Protein AF-A0A392RI70-F1 (afdb_monomer)

pLDDT: mean 76.25, std 22.7, range [33.06, 96.44]

Solvent-accessible surface area (backbone atoms only — not comparable to full-atom values): 5566 Å² total; per-residue (Å²): 136,84,82,82,80,80,79,79,84,78,79,76,85,79,78,88,81,78,98,66,95,68,78,74,48,71,45,81,49,67,87,82,86,56,76,47,84,41,74,48,52,77,72,56,45,51,34,39,76,69,65,76,46,61,91,89,65,88,80,89,86,78,92,81,82,89,77,94,74,91,69,94,80,133

Foldseek 3Di:
DDDPPDPDDDDDPDPDDDDDCPPFDWDWDDPPPDIDIDTDDPVV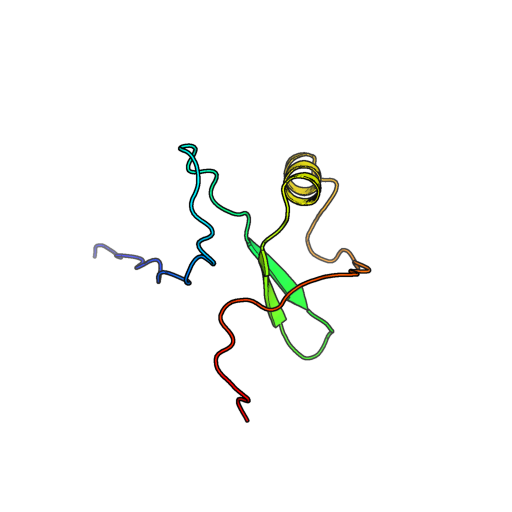VVCVVVVVDDPPDDDDDDPDDDPPDPDDDD

Mean predicted aligned error: 11.83 Å

Radius of gyration: 15.09 Å; Cα contacts (8 Å, |Δi|>4): 34; chains: 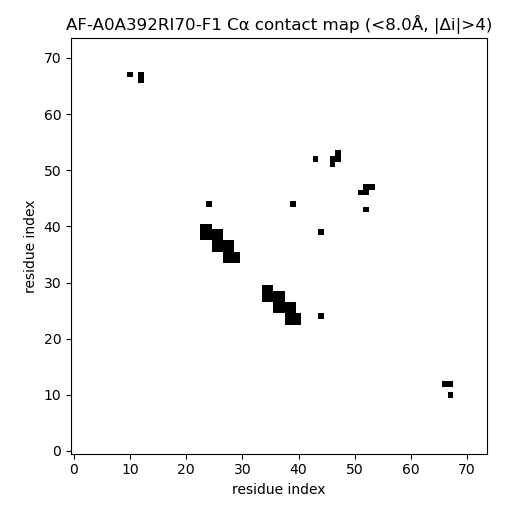1; bounding box: 31×39×35 Å

Secondary structure (DSSP, 8-state):
-----------------SS---PPPEEEEE-SS-EEEEEPPHHHHHHHHTT-S-TT------S----S--S---

Organism: NCBI:txid97028

Structure (mmCIF, N/CA/C/O backbone):
data_AF-A0A392RI70-F1
#
_entry.id   AF-A0A392RI70-F1
#
loop_
_atom_site.group_PDB
_atom_site.id
_atom_site.type_symbol
_atom_site.label_atom_id
_atom_site.label_alt_id
_atom_site.label_comp_id
_atom_site.label_asym_id
_atom_site.label_entity_id
_atom_site.label_seq_id
_atom_site.pdbx_PDB_ins_code
_atom_site.Cartn_x
_atom_site.Cartn_y
_atom_site.Cartn_z
_atom_site.occupancy
_atom_site.B_iso_or_equiv
_atom_site.auth_seq_id
_atom_site.auth_comp_id
_atom_site.auth_asym_id
_atom_site.auth_atom_id
_atom_site.pdbx_PDB_model_num
ATOM 1 N N . VAL A 1 1 ? 14.773 -24.676 22.435 1.00 40.44 1 VAL A N 1
ATOM 2 C CA . VAL A 1 1 ? 14.770 -24.172 21.045 1.00 40.44 1 VAL A CA 1
ATOM 3 C C . VAL A 1 1 ? 13.861 -22.952 21.002 1.00 40.44 1 VAL A C 1
ATOM 5 O O . VAL A 1 1 ? 12.652 -23.083 20.896 1.00 40.44 1 VAL A O 1
ATOM 8 N N . HIS A 1 2 ? 14.424 -21.778 21.292 1.00 35.56 2 HIS A N 1
ATOM 9 C CA . HIS A 1 2 ? 13.691 -20.512 21.235 1.00 35.56 2 HIS A CA 1
ATOM 10 C C . HIS A 1 2 ? 13.707 -20.091 19.764 1.00 35.56 2 HIS A C 1
ATOM 12 O O . HIS A 1 2 ? 14.783 -19.974 19.183 1.00 35.56 2 HIS A O 1
ATOM 18 N N . SER A 1 3 ? 12.536 -20.034 19.134 1.00 47.81 3 SER A N 1
ATOM 19 C CA . SER A 1 3 ? 12.416 -19.603 17.742 1.00 47.81 3 SER A CA 1
ATOM 20 C C . SER A 1 3 ? 12.209 -18.098 17.754 1.00 47.81 3 SER A C 1
ATOM 22 O O . SER A 1 3 ? 11.090 -17.631 17.949 1.00 47.81 3 SER A O 1
ATOM 24 N N . ASP A 1 4 ? 13.300 -17.354 17.602 1.00 49.91 4 ASP A N 1
ATOM 25 C CA . ASP A 1 4 ? 13.254 -15.911 17.404 1.00 49.91 4 ASP A CA 1
ATOM 26 C C . ASP A 1 4 ? 12.782 -15.647 15.972 1.00 49.91 4 ASP A C 1
ATOM 28 O O . ASP A 1 4 ? 13.543 -15.730 15.007 1.00 49.91 4 ASP A O 1
ATOM 32 N N . HIS A 1 5 ? 11.484 -15.391 15.820 1.00 43.78 5 HIS A N 1
ATOM 33 C CA . HIS A 1 5 ? 10.919 -14.931 14.560 1.00 43.78 5 HIS A CA 1
ATOM 34 C C . HIS A 1 5 ? 11.260 -13.445 14.396 1.00 43.78 5 HIS A C 1
ATOM 36 O O . HIS A 1 5 ? 10.535 -12.567 14.863 1.00 43.78 5 HIS A O 1
ATOM 42 N N . VAL A 1 6 ? 12.397 -13.170 13.757 1.00 40.97 6 VAL A N 1
ATOM 43 C CA . VAL A 1 6 ? 12.813 -11.821 13.359 1.00 40.97 6 VAL A CA 1
ATOM 44 C C . VAL A 1 6 ? 11.778 -11.261 12.384 1.00 40.97 6 VAL A C 1
ATOM 46 O O . VAL A 1 6 ? 11.632 -11.739 11.262 1.00 40.97 6 VAL A O 1
ATOM 49 N N . LEU A 1 7 ? 11.022 -10.262 12.838 1.00 41.25 7 LEU A N 1
ATOM 50 C CA . LEU A 1 7 ? 10.148 -9.466 11.988 1.00 41.25 7 LEU A CA 1
ATOM 51 C C . LEU A 1 7 ? 11.038 -8.459 11.252 1.00 41.25 7 LEU A C 1
ATOM 53 O O . LEU A 1 7 ? 11.512 -7.489 11.841 1.00 41.25 7 LEU A O 1
ATOM 57 N N . GLU A 1 8 ? 11.336 -8.742 9.988 1.00 39.94 8 GLU A N 1
ATOM 58 C CA . GLU A 1 8 ? 12.181 -7.882 9.166 1.00 39.94 8 GLU A CA 1
ATOM 59 C C . GLU A 1 8 ? 11.449 -6.570 8.844 1.00 39.94 8 GLU A C 1
ATOM 61 O O . GLU A 1 8 ? 10.329 -6.532 8.323 1.00 39.94 8 GLU A O 1
ATOM 66 N N . SER A 1 9 ? 12.094 -5.477 9.235 1.00 49.50 9 SER A N 1
ATOM 67 C CA . SER A 1 9 ? 11.631 -4.098 9.181 1.00 49.50 9 SER A CA 1
ATOM 68 C C . SER A 1 9 ? 11.421 -3.624 7.739 1.00 49.50 9 SER A C 1
ATOM 70 O O . SER A 1 9 ? 12.331 -3.103 7.101 1.00 49.50 9 SER A O 1
ATOM 72 N N . GLY A 1 10 ? 10.200 -3.758 7.222 1.00 35.59 10 GLY A N 1
ATOM 73 C CA . GLY A 1 10 ? 9.798 -3.151 5.951 1.00 35.59 10 GLY A CA 1
ATOM 74 C C . GLY A 1 10 ? 9.536 -1.650 6.106 1.00 35.59 10 GLY A C 1
ATOM 75 O O . GLY A 1 10 ? 8.484 -1.264 6.628 1.00 35.59 10 GLY A O 1
ATOM 76 N N . THR A 1 11 ? 10.502 -0.851 5.648 1.00 42.41 11 THR A N 1
ATOM 77 C CA . THR A 1 11 ? 10.600 0.617 5.628 1.00 42.41 11 THR A CA 1
ATOM 78 C C . THR A 1 11 ? 9.254 1.340 5.525 1.00 42.41 11 THR A C 1
ATOM 80 O O . THR A 1 11 ? 8.523 1.223 4.544 1.00 42.41 11 THR A O 1
ATOM 83 N N . SER A 1 12 ? 8.958 2.112 6.571 1.00 41.47 12 SER A N 1
ATOM 84 C CA . SER A 1 12 ? 7.888 3.105 6.620 1.00 41.47 12 SER A CA 1
ATOM 85 C C . SER A 1 12 ? 8.236 4.265 5.690 1.00 41.47 12 SER A C 1
ATOM 87 O O . SER A 1 12 ? 9.327 4.827 5.781 1.00 41.47 12 SER A O 1
ATOM 89 N N . CYS A 1 13 ? 7.321 4.651 4.805 1.00 44.41 13 CYS A N 1
ATOM 90 C CA . CYS A 1 13 ? 7.365 5.971 4.194 1.00 44.41 13 CYS A CA 1
ATOM 91 C C . CYS A 1 13 ? 7.035 7.005 5.281 1.00 44.41 13 CYS A C 1
ATOM 93 O O . CYS A 1 13 ? 5.878 7.364 5.499 1.00 44.41 13 CYS A O 1
ATOM 95 N N . GLU A 1 14 ? 8.063 7.440 6.009 1.00 38.50 14 GLU A N 1
ATOM 96 C CA . GLU A 1 14 ? 7.958 8.510 6.992 1.00 38.50 14 GLU A CA 1
ATOM 97 C C . GLU A 1 14 ? 7.645 9.834 6.289 1.00 38.50 14 GLU A C 1
ATOM 99 O O . GLU A 1 14 ? 8.482 10.434 5.621 1.00 38.50 14 GLU A O 1
ATOM 104 N N . THR A 1 15 ? 6.429 10.331 6.494 1.00 37.50 15 THR A N 1
ATOM 105 C CA . THR A 1 15 ? 6.198 11.771 6.617 1.00 37.50 15 THR A CA 1
ATOM 106 C C . THR A 1 15 ? 5.906 12.026 8.091 1.00 37.50 15 THR A C 1
ATOM 108 O O . THR A 1 15 ? 4.808 11.761 8.574 1.00 37.50 15 THR A O 1
ATOM 111 N N . GLN A 1 16 ? 6.923 12.460 8.839 1.00 49.66 16 GLN A N 1
ATOM 112 C CA . GLN A 1 16 ? 6.783 12.843 10.243 1.00 49.66 16 GLN A CA 1
ATOM 113 C C . GLN A 1 16 ? 5.970 14.136 10.356 1.00 49.66 16 GLN A C 1
ATOM 115 O O . GLN A 1 16 ? 6.408 15.168 9.862 1.00 49.66 16 GLN A O 1
ATOM 120 N N . THR A 1 17 ? 4.841 14.107 11.072 1.00 37.91 17 THR A N 1
ATOM 121 C CA . THR A 1 17 ? 4.471 15.126 12.075 1.00 37.91 17 THR A CA 1
ATOM 122 C C . THR A 1 17 ? 3.392 14.545 13.004 1.00 37.91 17 THR A C 1
ATOM 124 O O . THR A 1 17 ? 2.247 14.387 12.598 1.00 37.91 17 THR A O 1
ATOM 127 N N . GLY A 1 18 ? 3.749 14.276 14.268 1.00 33.06 18 GLY A N 1
ATOM 128 C CA . GLY A 1 18 ? 2.795 14.207 15.388 1.00 33.06 18 GLY A CA 1
ATOM 129 C C . GLY A 1 18 ? 2.366 12.818 15.885 1.00 33.06 18 GLY A C 1
ATOM 130 O O . GLY A 1 18 ? 1.349 12.290 15.461 1.00 33.06 18 GLY A O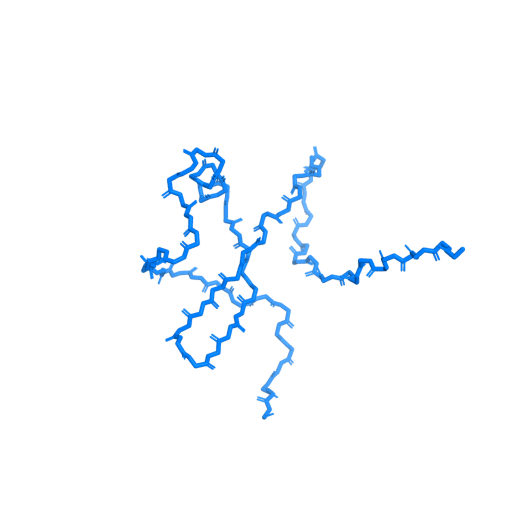 1
ATOM 131 N N . ASN A 1 19 ? 3.111 12.285 16.859 1.00 43.75 19 ASN A N 1
ATOM 132 C CA . ASN A 1 19 ? 2.678 11.452 17.996 1.00 43.75 19 ASN A CA 1
ATOM 133 C C . ASN A 1 19 ? 1.268 10.822 17.952 1.00 43.75 19 ASN A C 1
ATOM 135 O O . ASN A 1 19 ? 0.400 11.224 18.720 1.00 43.75 19 ASN A O 1
ATOM 139 N N . GLN A 1 20 ? 1.079 9.787 17.135 1.00 40.41 20 GLN A N 1
ATOM 140 C CA . GLN A 1 20 ? 0.373 8.553 17.499 1.00 40.41 20 GLN A CA 1
ATOM 141 C C . GLN A 1 20 ? 0.919 7.456 16.584 1.00 40.41 20 GLN A C 1
ATOM 143 O O . GLN A 1 20 ? 0.731 7.527 15.370 1.00 40.41 20 GLN A O 1
ATOM 148 N N . ASN A 1 21 ? 1.617 6.465 17.143 1.00 49.50 21 ASN A N 1
ATOM 149 C CA . ASN A 1 21 ? 2.097 5.291 16.410 1.00 49.50 21 ASN A CA 1
ATOM 150 C C . ASN A 1 21 ? 0.892 4.434 15.988 1.00 49.50 21 ASN A C 1
ATOM 152 O O . ASN A 1 21 ? 0.559 3.436 16.618 1.00 49.50 21 ASN A O 1
ATOM 156 N N . THR A 1 22 ? 0.166 4.897 14.975 1.00 59.47 22 THR A N 1
ATOM 157 C CA . THR A 1 22 ? -0.874 4.117 14.320 1.00 59.47 22 THR A CA 1
ATOM 158 C C . THR A 1 22 ? -0.132 3.275 13.302 1.00 59.47 22 THR A C 1
ATOM 160 O O . THR A 1 22 ? 0.208 3.772 12.229 1.00 59.47 22 THR A O 1
ATOM 163 N N . GLU A 1 23 ? 0.218 2.047 13.681 1.00 72.31 23 GLU A N 1
ATOM 164 C CA . GLU A 1 23 ? 0.873 1.109 12.774 1.00 72.31 23 GLU A CA 1
ATOM 165 C C . GLU A 1 23 ? 0.086 1.051 11.462 1.00 72.31 23 GLU A C 1
ATOM 167 O O . GLU A 1 23 ? -1.119 0.787 11.439 1.00 72.31 23 GLU A O 1
ATOM 172 N N . ALA A 1 24 ? 0.763 1.387 10.366 1.00 81.81 24 ALA A N 1
ATOM 173 C CA . ALA A 1 24 ? 0.142 1.438 9.058 1.00 81.81 24 ALA A CA 1
ATOM 174 C C . ALA A 1 24 ? -0.282 0.019 8.654 1.00 81.81 24 ALA A C 1
ATOM 176 O O . ALA A 1 24 ? 0.545 -0.893 8.597 1.00 81.81 24 ALA A O 1
ATOM 177 N N . VAL A 1 25 ? -1.574 -0.170 8.385 1.00 90.62 25 VAL A N 1
ATOM 178 C CA . VAL A 1 25 ? -2.127 -1.482 8.040 1.00 90.62 25 VAL A CA 1
ATOM 179 C C . VAL A 1 25 ? -1.608 -1.896 6.667 1.00 90.62 25 VAL A C 1
ATOM 181 O O . VAL A 1 25 ? -1.864 -1.221 5.669 1.00 90.62 25 VAL A O 1
ATOM 184 N N . LYS A 1 26 ? -0.884 -3.017 6.617 1.00 92.62 26 LYS A N 1
ATOM 185 C CA . LYS A 1 26 ? -0.342 -3.597 5.384 1.00 92.62 26 LYS A CA 1
ATOM 186 C C . LYS A 1 26 ? -1.213 -4.762 4.919 1.00 92.62 26 LYS A C 1
ATOM 188 O O . LYS A 1 26 ? -1.628 -5.585 5.732 1.00 92.62 26 LYS A O 1
ATOM 193 N N . VAL A 1 27 ? -1.471 -4.838 3.617 1.00 94.12 27 VAL A N 1
ATOM 194 C CA . VAL A 1 27 ? -2.193 -5.944 2.972 1.00 94.12 27 VAL A CA 1
ATOM 195 C C . VAL A 1 27 ? -1.473 -6.384 1.704 1.00 94.12 27 VAL A C 1
ATOM 197 O O . VAL A 1 27 ? -0.850 -5.567 1.029 1.00 94.12 27 VAL A O 1
ATOM 200 N N . GLU A 1 28 ? -1.589 -7.661 1.357 1.00 96.19 28 GLU A N 1
ATOM 201 C CA . GLU A 1 28 ? -1.127 -8.158 0.063 1.00 96.19 28 GLU A CA 1
ATOM 202 C C . GLU A 1 28 ? -2.197 -7.909 -1.009 1.00 96.19 28 GLU A C 1
ATOM 204 O O . GLU A 1 28 ? -3.379 -8.203 -0.811 1.00 96.19 28 GLU A O 1
ATOM 209 N N . LEU A 1 29 ? -1.775 -7.376 -2.153 1.00 95.25 29 LEU A N 1
ATOM 210 C CA . LEU A 1 29 ? -2.588 -7.231 -3.353 1.00 95.25 29 LEU A CA 1
ATOM 211 C C . LEU A 1 29 ? -1.963 -8.037 -4.483 1.00 95.25 29 LEU A C 1
ATOM 213 O O . LEU A 1 29 ? -0.754 -7.975 -4.688 1.00 95.25 29 LEU A O 1
ATOM 217 N N . THR A 1 30 ? -2.797 -8.731 -5.251 1.00 96.06 30 THR A N 1
ATOM 218 C CA . THR A 1 30 ? -2.370 -9.468 -6.440 1.00 96.06 30 THR A CA 1
ATOM 219 C C . THR A 1 30 ? -3.162 -9.033 -7.664 1.00 96.06 30 THR A C 1
ATOM 221 O O . THR A 1 30 ? -4.368 -8.784 -7.585 1.00 96.06 30 THR A O 1
ATOM 224 N N . ASP A 1 31 ? -2.476 -8.944 -8.800 1.00 93.81 31 ASP A N 1
ATOM 225 C CA . ASP A 1 31 ? -3.078 -8.756 -10.121 1.00 93.81 31 ASP A CA 1
ATOM 226 C C . ASP A 1 31 ? -3.340 -10.090 -10.851 1.00 93.81 31 ASP A C 1
ATOM 228 O O . ASP A 1 31 ? -3.951 -10.103 -11.919 1.00 93.81 31 ASP A O 1
ATOM 232 N N . GLY A 1 32 ? -2.937 -11.216 -10.250 1.00 95.56 32 GLY A N 1
ATOM 233 C CA . GLY A 1 32 ? -3.053 -12.571 -10.791 1.00 95.56 32 GLY A CA 1
ATOM 234 C C . GLY A 1 32 ? -1.731 -13.188 -11.254 1.00 95.56 32 GLY A C 1
ATOM 235 O O . 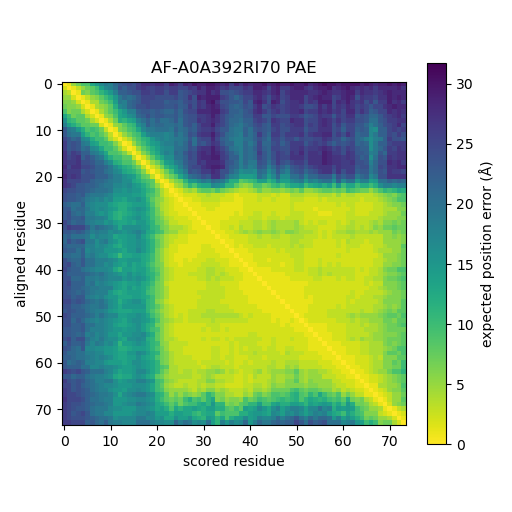GLY A 1 32 ? -1.675 -14.408 -11.407 1.00 95.56 32 GLY A O 1
ATOM 236 N N . TRP A 1 33 ? -0.672 -12.393 -11.439 1.00 95.50 33 TRP A N 1
ATOM 237 C CA . TRP A 1 33 ? 0.667 -12.891 -11.789 1.00 95.50 33 TRP A CA 1
ATOM 238 C C . TRP A 1 33 ? 1.724 -12.519 -10.757 1.00 95.50 33 TRP A C 1
ATOM 240 O O . TRP A 1 33 ? 2.651 -13.295 -10.533 1.00 95.50 33 TRP A O 1
ATOM 250 N N . TYR A 1 34 ? 1.555 -11.381 -10.088 1.00 93.12 34 TYR A N 1
ATOM 251 C CA . TYR A 1 34 ? 2.440 -10.923 -9.029 1.00 93.12 34 TYR A CA 1
ATOM 252 C C . TYR A 1 34 ? 1.639 -10.518 -7.791 1.00 93.12 34 TYR A C 1
ATOM 254 O O . TYR A 1 34 ? 0.434 -10.253 -7.857 1.00 93.12 34 TYR A O 1
ATOM 262 N N . SER A 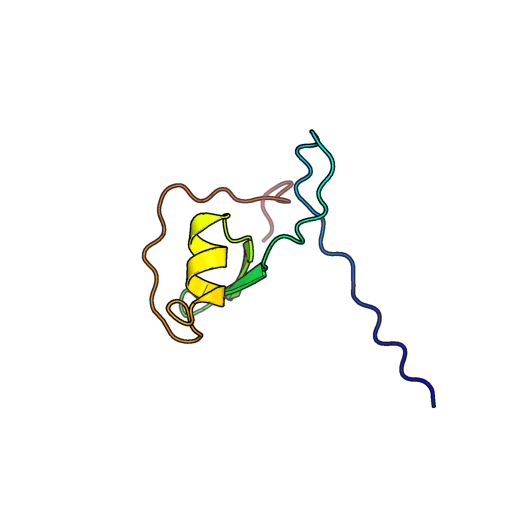1 35 ? 2.326 -10.472 -6.652 1.00 93.69 35 SER A N 1
ATOM 263 C CA . SER A 1 35 ? 1.801 -9.946 -5.392 1.00 93.69 35 SER A CA 1
ATOM 264 C C . SER A 1 35 ? 2.678 -8.799 -4.903 1.00 93.69 35 SER A C 1
ATOM 266 O O . SER A 1 35 ? 3.903 -8.853 -5.019 1.00 93.69 35 SER A O 1
ATOM 268 N N . ILE A 1 36 ? 2.055 -7.769 -4.334 1.00 92.88 36 ILE A N 1
ATOM 269 C CA . ILE A 1 36 ? 2.735 -6.627 -3.717 1.00 92.88 36 ILE A CA 1
ATOM 270 C C . ILE A 1 36 ? 2.141 -6.320 -2.344 1.00 92.88 36 ILE A C 1
ATOM 272 O O . ILE A 1 36 ? 0.943 -6.486 -2.117 1.00 92.88 36 ILE A O 1
ATOM 276 N N . ASN A 1 37 ? 2.973 -5.808 -1.439 1.00 92.94 37 ASN A N 1
ATOM 277 C CA . ASN A 1 37 ? 2.509 -5.267 -0.166 1.00 92.94 37 ASN A CA 1
ATOM 278 C C . ASN A 1 37 ? 2.050 -3.819 -0.352 1.00 92.94 37 ASN A C 1
ATOM 280 O O . ASN A 1 37 ? 2.827 -2.966 -0.781 1.00 92.94 37 ASN A O 1
ATOM 284 N N . ALA A 1 38 ? 0.802 -3.538 0.006 1.00 93.50 38 ALA A N 1
ATOM 285 C CA . ALA A 1 38 ? 0.210 -2.211 -0.026 1.00 93.50 38 ALA A CA 1
ATOM 286 C C . ALA A 1 38 ? -0.087 -1.714 1.390 1.00 93.50 38 ALA A C 1
ATOM 288 O O . ALA A 1 38 ? -0.507 -2.478 2.260 1.00 93.50 38 ALA A O 1
ATOM 289 N N . ILE A 1 39 ? 0.106 -0.416 1.608 1.00 93.25 39 ILE A N 1
ATOM 290 C CA . ILE A 1 39 ? -0.281 0.267 2.842 1.00 93.25 39 ILE A CA 1
ATOM 291 C C . ILE A 1 39 ? -1.676 0.859 2.637 1.00 93.25 39 ILE A C 1
ATOM 293 O O . ILE A 1 39 ? -1.908 1.581 1.667 1.00 93.25 39 ILE A O 1
ATOM 297 N N . LEU A 1 40 ? -2.607 0.549 3.538 1.00 92.12 40 LEU A N 1
ATOM 298 C CA . LEU A 1 40 ? -3.955 1.104 3.513 1.00 92.12 40 LEU A CA 1
ATOM 299 C C . LEU A 1 40 ? -3.996 2.491 4.153 1.00 92.12 40 LEU A C 1
ATOM 301 O O . LEU A 1 40 ? -3.351 2.756 5.168 1.00 92.12 40 LEU A O 1
ATOM 305 N N . ASP A 1 41 ? -4.823 3.364 3.588 1.00 90.88 41 ASP A N 1
ATOM 306 C CA . ASP A 1 41 ? -5.154 4.645 4.198 1.00 90.88 41 ASP A CA 1
ATOM 307 C C . ASP A 1 41 ? -6.096 4.470 5.407 1.00 90.88 41 ASP A C 1
ATOM 309 O O . ASP A 1 41 ? -6.595 3.380 5.716 1.00 90.88 41 ASP A O 1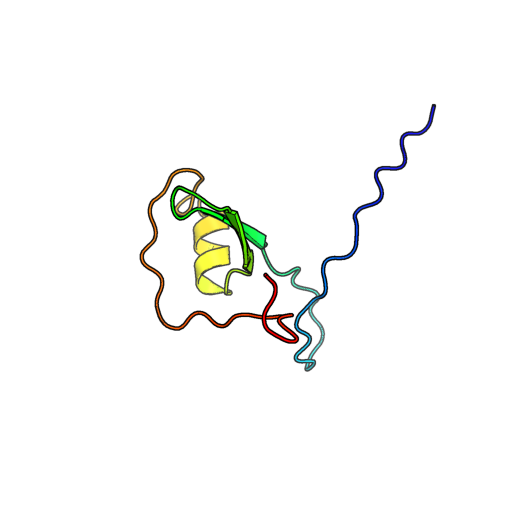
ATOM 313 N N . VAL A 1 42 ? -6.344 5.563 6.135 1.00 90.75 42 VAL A N 1
ATOM 314 C CA . VAL A 1 42 ? -7.206 5.546 7.328 1.00 90.75 42 VAL A CA 1
ATOM 315 C C . VAL A 1 42 ? -8.633 5.056 7.006 1.00 90.75 42 VAL A C 1
ATOM 317 O O . VAL A 1 42 ? -9.155 4.232 7.766 1.00 90.75 42 VAL A O 1
ATOM 320 N N . PRO A 1 43 ? -9.297 5.498 5.916 1.00 91.38 43 PRO A N 1
ATOM 321 C CA . PRO A 1 43 ? -10.606 4.975 5.525 1.00 91.38 43 PRO A CA 1
ATOM 322 C C . PRO A 1 43 ? -10.622 3.469 5.237 1.00 91.38 43 PRO A C 1
ATOM 324 O O . PRO A 1 43 ? -11.488 2.776 5.776 1.00 91.38 43 PRO A O 1
ATOM 32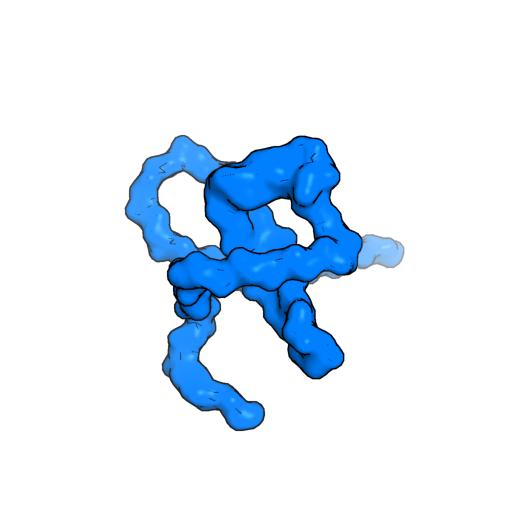7 N N . LEU A 1 44 ? -9.695 2.945 4.429 1.00 91.56 44 LEU A N 1
ATOM 328 C CA . LEU A 1 44 ? -9.660 1.521 4.079 1.00 91.56 44 LEU A CA 1
ATOM 329 C C . LEU A 1 44 ? -9.291 0.653 5.282 1.00 91.56 44 LEU A C 1
ATOM 331 O O . LEU A 1 44 ? -9.880 -0.412 5.460 1.00 91.56 44 LEU A O 1
ATOM 335 N N . SER A 1 45 ? -8.418 1.142 6.165 1.00 92.00 45 SER A N 1
ATOM 336 C CA . SER A 1 45 ? -8.087 0.469 7.428 1.00 92.00 45 SER A CA 1
ATOM 337 C C . SER A 1 45 ? -9.324 0.288 8.318 1.00 92.00 45 SER A C 1
ATOM 339 O O . SER A 1 45 ? -9.532 -0.777 8.898 1.00 92.00 45 SER A O 1
ATOM 341 N N . LYS A 1 46 ? -10.217 1.289 8.369 1.00 93.12 46 LYS A N 1
ATOM 342 C CA . LYS A 1 46 ? -11.508 1.166 9.071 1.00 93.12 46 LYS A CA 1
ATOM 343 C C . LYS A 1 46 ? -12.438 0.152 8.405 1.00 93.12 46 LYS A C 1
ATOM 345 O O . LYS A 1 46 ? -13.154 -0.554 9.109 1.00 93.12 46 LYS A O 1
ATOM 350 N N . GLN A 1 47 ? -12.444 0.066 7.073 1.00 94.31 47 GLN A N 1
ATOM 351 C CA . GLN A 1 47 ? -13.250 -0.938 6.363 1.00 94.31 47 GLN A CA 1
ATOM 352 C C . GLN A 1 47 ? -12.735 -2.361 6.599 1.00 94.31 47 GLN A C 1
ATOM 354 O O . GLN A 1 47 ? -13.550 -3.273 6.741 1.00 94.31 47 GLN A O 1
ATOM 359 N N . LEU A 1 48 ? -11.415 -2.541 6.699 1.00 93.69 48 LEU A N 1
ATOM 360 C CA . LEU A 1 48 ? -10.800 -3.805 7.104 1.00 93.69 48 LEU A CA 1
ATOM 361 C C . LEU A 1 48 ? -11.209 -4.192 8.526 1.00 93.69 48 LEU A C 1
ATOM 363 O O . LEU A 1 48 ? -11.701 -5.296 8.734 1.00 93.69 48 LEU A O 1
ATOM 367 N N . ALA A 1 49 ? -11.097 -3.267 9.486 1.00 92.62 49 ALA A N 1
ATOM 368 C CA . ALA A 1 49 ? -11.521 -3.506 10.868 1.00 92.62 49 ALA A CA 1
ATOM 369 C C . ALA A 1 49 ? -13.027 -3.810 10.987 1.00 92.62 49 ALA A C 1
ATOM 371 O O . ALA A 1 49 ? -13.441 -4.588 11.840 1.00 92.62 49 ALA A O 1
ATOM 372 N N . ALA A 1 50 ? -13.849 -3.233 10.106 1.00 95.50 50 ALA A N 1
ATOM 373 C CA . ALA A 1 50 ? -15.279 -3.520 10.017 1.00 95.50 50 ALA A CA 1
ATOM 374 C C . ALA A 1 50 ? -15.608 -4.844 9.294 1.00 95.50 50 ALA A C 1
ATOM 376 O O . ALA A 1 50 ? -16.785 -5.152 9.113 1.00 95.50 50 ALA A O 1
ATOM 377 N N . GLY A 1 51 ? -14.608 -5.600 8.822 1.00 94.19 51 GLY A N 1
ATOM 378 C CA . GLY A 1 51 ? -14.795 -6.845 8.067 1.00 94.19 51 GLY A CA 1
ATOM 379 C C . GLY A 1 51 ? -15.383 -6.654 6.663 1.00 94.19 51 GLY A C 1
ATOM 380 O O . GLY A 1 51 ? -15.803 -7.617 6.029 1.00 94.19 51 GLY A O 1
ATOM 381 N N . ARG A 1 52 ? -15.438 -5.411 6.166 1.00 94.94 52 ARG A N 1
ATOM 382 C CA . ARG A 1 52 ? -15.956 -5.069 4.827 1.00 94.94 52 ARG A CA 1
ATOM 383 C C . ARG A 1 52 ? -14.894 -5.141 3.735 1.00 94.94 52 ARG A C 1
ATOM 385 O O . ARG A 1 52 ? -15.235 -5.057 2.558 1.00 94.94 52 ARG A O 1
ATOM 392 N N . LEU A 1 53 ? -13.631 -5.249 4.134 1.00 94.50 53 LEU A N 1
ATOM 393 C CA . LEU A 1 53 ? -12.504 -5.580 3.279 1.00 94.50 53 LEU A CA 1
ATOM 394 C C . LEU A 1 53 ? -11.954 -6.930 3.739 1.00 94.50 53 LEU A C 1
ATOM 396 O O . LEU A 1 53 ? -11.710 -7.109 4.928 1.00 94.50 53 LEU A O 1
ATOM 400 N N . PHE A 1 54 ? -11.786 -7.878 2.823 1.00 94.31 54 PHE A N 1
ATOM 401 C CA . PHE A 1 54 ? -11.343 -9.234 3.148 1.00 94.31 54 PHE A CA 1
ATOM 402 C C . PHE A 1 54 ? -10.558 -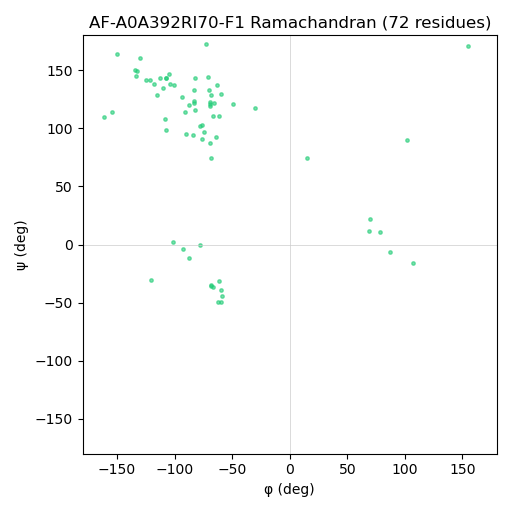9.862 1.992 1.00 94.31 54 PHE A C 1
ATOM 404 O O . PHE A 1 54 ? -10.592 -9.390 0.854 1.00 94.31 54 PHE A O 1
ATOM 411 N N . VAL A 1 55 ? -9.831 -10.939 2.288 1.00 95.50 55 VAL A N 1
ATOM 412 C CA . VAL A 1 55 ? -8.995 -11.651 1.310 1.00 95.50 55 VAL A CA 1
ATOM 413 C C . VAL A 1 55 ? -9.851 -12.240 0.184 1.00 95.50 55 VAL A C 1
ATOM 415 O O . VAL A 1 55 ? -10.914 -12.805 0.425 1.00 95.50 55 VAL A O 1
ATOM 418 N N . GLY A 1 56 ? -9.377 -12.113 -1.058 1.00 95.56 56 GLY A N 1
ATOM 419 C CA . GLY A 1 56 ? -10.089 -12.565 -2.260 1.00 95.56 56 GLY A CA 1
ATOM 420 C C . GLY A 1 56 ? -11.058 -11.532 -2.846 1.00 95.56 56 GLY A C 1
ATOM 421 O O . GLY A 1 56 ? -11.585 -11.733 -3.942 1.00 95.56 56 GLY A O 1
ATOM 422 N N . GLN A 1 57 ? -11.271 -10.402 -2.166 1.00 96.44 57 GLN A N 1
ATOM 423 C CA . GLN A 1 57 ? -12.042 -9.289 -2.708 1.00 96.44 57 GLN A CA 1
ATOM 424 C C . GLN A 1 57 ? -11.280 -8.594 -3.843 1.00 96.44 57 GLN A C 1
ATOM 426 O O . GLN A 1 57 ? -10.114 -8.229 -3.707 1.00 96.44 57 GLN A O 1
ATOM 431 N N . LYS A 1 58 ? -11.968 -8.343 -4.961 1.00 95.31 58 LYS A N 1
ATOM 432 C CA . LYS A 1 58 ? -11.422 -7.552 -6.070 1.00 95.31 58 LYS A CA 1
ATOM 433 C C . LYS A 1 58 ? -11.615 -6.064 -5.788 1.00 95.31 58 LYS A C 1
ATOM 435 O O . LYS A 1 58 ? -12.744 -5.609 -5.604 1.00 95.31 58 LYS A O 1
ATOM 440 N N . LEU A 1 59 ? -10.519 -5.310 -5.767 1.00 92.25 59 LEU A N 1
ATOM 441 C CA . LEU A 1 59 ? -10.516 -3.864 -5.545 1.00 92.25 59 LEU A CA 1
ATOM 442 C C . LEU A 1 59 ? -10.209 -3.121 -6.841 1.00 92.25 59 LEU A C 1
ATOM 444 O O . LEU A 1 59 ? -9.375 -3.549 -7.634 1.00 92.25 59 LEU A O 1
ATOM 448 N N . ARG A 1 60 ? -10.852 -1.968 -7.031 1.00 93.25 60 ARG A N 1
ATOM 449 C CA . ARG A 1 60 ? -10.477 -0.995 -8.059 1.00 93.25 60 ARG A CA 1
ATOM 450 C C . ARG A 1 60 ? -9.849 0.206 -7.368 1.00 93.25 60 ARG A C 1
ATOM 452 O O . ARG A 1 60 ? -10.554 0.963 -6.706 1.00 93.25 60 ARG A O 1
ATOM 459 N N . ILE A 1 61 ? -8.540 0.354 -7.514 1.00 91.81 61 ILE A N 1
ATOM 460 C CA . ILE A 1 61 ? -7.749 1.375 -6.824 1.00 91.81 61 ILE A CA 1
ATOM 461 C C . ILE A 1 61 ? -7.407 2.491 -7.813 1.00 91.81 61 ILE A C 1
ATOM 463 O O . ILE A 1 61 ? -7.062 2.225 -8.963 1.00 91.81 61 ILE A O 1
ATOM 467 N N . TRP A 1 62 ? -7.503 3.737 -7.359 1.00 92.31 62 TRP A N 1
ATOM 468 C CA . TRP A 1 62 ? -7.127 4.927 -8.117 1.00 92.31 62 TRP A CA 1
ATOM 469 C C . TRP A 1 62 ? -6.299 5.849 -7.230 1.00 92.31 62 TRP A C 1
ATOM 471 O O . TRP A 1 62 ? -6.564 5.938 -6.035 1.00 92.31 62 TRP A O 1
ATOM 481 N N . GLY A 1 63 ? -5.319 6.544 -7.812 1.00 90.19 63 GLY A N 1
ATOM 482 C CA . GLY A 1 63 ? -4.499 7.509 -7.073 1.00 90.19 63 GLY A CA 1
ATOM 483 C C . GLY A 1 63 ? -3.541 6.888 -6.049 1.00 90.19 63 GLY A C 1
ATOM 484 O O . GLY A 1 63 ? -3.127 7.575 -5.123 1.00 90.19 63 GLY A O 1
ATOM 485 N N . ALA A 1 64 ? -3.191 5.607 -6.193 1.00 91.50 64 ALA A N 1
ATOM 486 C CA . ALA A 1 64 ? -2.167 4.986 -5.358 1.00 91.50 64 ALA A CA 1
ATOM 487 C C . ALA A 1 64 ? -0.765 5.505 -5.718 1.00 91.50 64 ALA A C 1
ATOM 489 O O . ALA A 1 64 ? -0.466 5.742 -6.890 1.00 91.50 64 ALA A O 1
ATOM 490 N N . GLY A 1 65 ? 0.091 5.650 -4.706 1.00 90.75 65 GLY A N 1
ATOM 491 C CA . GLY A 1 65 ? 1.508 5.973 -4.862 1.00 90.75 65 GLY A CA 1
ATOM 492 C C . GLY A 1 65 ? 2.389 4.766 -4.550 1.00 90.75 65 GLY A C 1
ATOM 493 O O . GLY A 1 65 ? 2.085 3.994 -3.642 1.00 90.75 65 GLY A O 1
ATOM 494 N N . LEU A 1 66 ? 3.489 4.614 -5.287 1.00 89.56 66 LEU A N 1
ATOM 495 C CA . LEU A 1 66 ? 4.513 3.615 -4.991 1.00 89.56 66 LEU A CA 1
ATOM 496 C C . LEU A 1 66 ? 5.530 4.213 -4.012 1.00 89.56 66 LEU A C 1
ATOM 498 O O . LEU A 1 66 ? 6.164 5.222 -4.316 1.00 89.56 66 LEU A O 1
ATOM 502 N N . CYS A 1 67 ? 5.687 3.601 -2.840 1.00 85.50 67 CYS A N 1
ATOM 503 C CA . CYS A 1 67 ? 6.659 4.015 -1.829 1.00 85.50 67 CYS A CA 1
ATOM 504 C C . CYS A 1 67 ? 7.861 3.061 -1.783 1.00 85.50 67 CYS A C 1
ATOM 506 O O . CYS A 1 67 ? 7.708 1.860 -1.987 1.00 85.50 67 CYS A O 1
ATOM 508 N N . GLY A 1 68 ? 9.053 3.587 -1.481 1.00 83.94 68 GLY A N 1
ATOM 509 C CA . GLY A 1 68 ? 10.273 2.777 -1.333 1.00 83.94 68 GLY A CA 1
ATOM 510 C C . GLY A 1 68 ? 10.929 2.348 -2.650 1.00 83.94 68 GLY A C 1
ATOM 511 O O . GLY A 1 68 ? 11.836 1.520 -2.644 1.00 83.94 68 GLY A O 1
ATOM 512 N N . TRP A 1 69 ? 10.494 2.909 -3.779 1.00 80.81 69 TRP A N 1
ATOM 513 C CA . TRP A 1 69 ? 11.061 2.623 -5.091 1.00 80.81 69 TRP A CA 1
ATOM 514 C C . TRP A 1 69 ? 12.190 3.597 -5.436 1.00 80.81 69 TRP A C 1
ATOM 516 O O . TRP A 1 69 ? 11.946 4.784 -5.644 1.00 80.81 69 TRP A O 1
ATOM 526 N N . ASN A 1 70 ? 13.418 3.083 -5.533 1.00 78.44 70 ASN A N 1
ATOM 527 C CA . ASN A 1 70 ? 14.620 3.884 -5.807 1.00 78.44 70 ASN A CA 1
ATOM 528 C C . ASN A 1 70 ? 15.103 3.811 -7.272 1.00 78.44 70 ASN A C 1
ATOM 530 O O . ASN A 1 70 ? 16.123 4.411 -7.604 1.00 78.44 70 ASN A O 1
ATOM 534 N N . GLY A 1 71 ? 14.404 3.094 -8.158 1.00 81.62 71 GLY A N 1
ATOM 535 C CA . GLY A 1 71 ? 14.774 2.953 -9.572 1.00 81.62 71 GLY A CA 1
ATOM 536 C C . GLY A 1 71 ? 14.233 1.666 -10.209 1.00 81.62 71 GLY A C 1
ATOM 537 O O . GLY A 1 71 ? 13.708 0.824 -9.485 1.00 81.62 71 GLY A O 1
ATOM 538 N N . PRO A 1 72 ? 14.335 1.507 -11.546 1.00 78.31 72 PRO A N 1
ATOM 539 C CA . PRO A 1 72 ? 13.878 0.306 -12.241 1.00 78.31 72 PRO A CA 1
ATOM 540 C C . PRO A 1 72 ? 14.609 -0.938 -11.734 1.00 78.31 72 PRO A C 1
ATOM 542 O O . PRO A 1 72 ? 15.839 -0.955 -11.707 1.00 78.31 72 PRO A O 1
ATOM 545 N N . VAL A 1 73 ? 13.855 -1.976 -11.376 1.00 75.06 73 VAL A N 1
ATOM 546 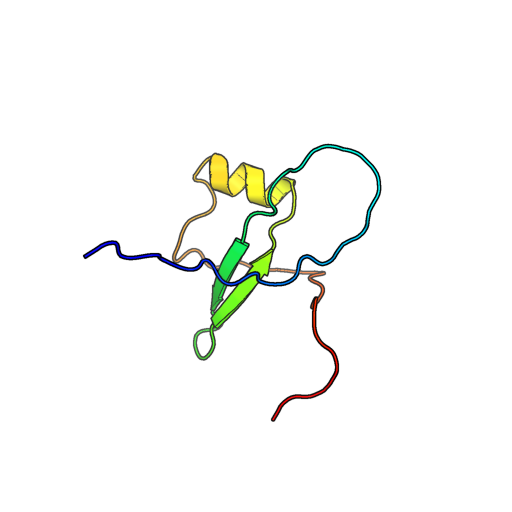C CA . VAL A 1 73 ? 14.392 -3.319 -11.121 1.00 75.06 73 VAL A CA 1
ATOM 547 C C . VAL A 1 73 ? 13.924 -4.254 -12.238 1.00 75.06 73 VAL A C 1
ATOM 549 O O . VAL A 1 73 ? 12.769 -4.165 -12.660 1.00 75.06 73 VAL A O 1
ATOM 552 N N . SER A 1 74 ? 14.851 -5.061 -12.764 1.00 62.47 74 SER A N 1
ATOM 553 C CA . SER A 1 74 ? 14.645 -5.993 -13.887 1.00 62.47 74 SER A CA 1
ATOM 554 C C . SER A 1 74 ? 14.203 -7.374 -13.428 1.00 62.47 74 SER A C 1
ATOM 556 O O . SER A 1 74 ? 14.691 -7.808 -12.361 1.00 62.47 74 SER A O 1
#

InterPro domains:
  IPR012340 Nucleic acid-binding, OB-fold [G3DSA:2.40.50.140] (1-74)
  IPR012340 Nucleic acid-binding, OB-fold [SSF50249] (3-73)
  IPR015187 BRCA2, OB1 [PF09103] (10-73)
  IPR015525 Breast cancer type 2 susceptibility protein [PTHR11289] (9-74)

Nearest PDB structures (foldseek):
  5k8j-assembly1_A-2  TM=2.871E-01  e=4.232E+00  Caulobacter vibrioides CB15
  5l6m-assembly2_L-2  TM=2.639E-01  e=5.169E+00  Caulobacter vibrioides CB15

Sequence (74 aa):
VHSDHVLESGTSCETQTGNQNTEAVKVELTDGWYSINAILDVPLSKQLAAGRLFVGQKLRIWGAGLCGWNGPVS